Protein AF-A0AAD2CMW5-F1 (afdb_monomer)

Structure (mmCIF, N/CA/C/O backbone):
data_AF-A0AAD2CMW5-F1
#
_entry.id   AF-A0AAD2CMW5-F1
#
loop_
_atom_site.group_PDB
_atom_site.id
_atom_site.type_symbol
_atom_site.label_atom_id
_atom_site.label_alt_id
_atom_site.label_comp_id
_atom_site.label_asym_id
_atom_site.label_entity_id
_atom_site.label_seq_id
_atom_site.pdbx_PDB_ins_code
_atom_site.Cartn_x
_atom_site.Cartn_y
_atom_site.Cartn_z
_atom_site.occupancy
_atom_site.B_iso_or_equiv
_atom_site.auth_seq_id
_atom_site.auth_comp_id
_atom_site.auth_asym_id
_atom_site.auth_atom_id
_atom_site.pdbx_PDB_model_num
ATOM 1 N N . MET A 1 1 ? -35.784 7.310 42.440 1.00 61.88 1 MET A N 1
ATOM 2 C CA . MET A 1 1 ? -35.217 8.209 41.398 1.00 61.88 1 MET A CA 1
ATOM 3 C C . MET A 1 1 ? -33.685 8.283 41.403 1.00 61.88 1 MET A C 1
ATOM 5 O O . MET A 1 1 ? -33.111 8.320 40.322 1.00 61.88 1 MET A O 1
ATOM 9 N N . ALA A 1 2 ? -33.004 8.278 42.559 1.00 70.38 2 ALA A N 1
ATOM 10 C CA . ALA A 1 2 ? -31.536 8.383 42.630 1.00 70.38 2 ALA A CA 1
ATOM 11 C C . ALA A 1 2 ? -30.775 7.199 41.990 1.00 70.38 2 ALA A C 1
ATOM 13 O O . ALA A 1 2 ? -29.859 7.418 41.204 1.00 70.38 2 ALA A O 1
ATOM 14 N N . GLN A 1 3 ? -31.205 5.953 42.227 1.00 72.88 3 GLN A N 1
ATOM 15 C CA . GLN A 1 3 ? -30.583 4.756 41.630 1.00 72.88 3 GLN A CA 1
ATOM 16 C C . GLN A 1 3 ? -30.602 4.751 40.094 1.00 72.88 3 GLN A C 1
ATOM 18 O O . GLN A 1 3 ? -29.603 4.399 39.473 1.00 72.88 3 GLN A O 1
ATOM 23 N N . ASN A 1 4 ? -31.694 5.204 39.469 1.00 80.62 4 ASN A N 1
ATOM 24 C CA . ASN A 1 4 ? -31.782 5.283 38.006 1.00 80.62 4 ASN A CA 1
ATOM 25 C C . ASN A 1 4 ? -30.811 6.318 37.421 1.00 80.62 4 ASN A C 1
ATOM 27 O O . ASN A 1 4 ? -30.259 6.084 36.349 1.00 80.62 4 ASN A O 1
ATOM 31 N N . LYS A 1 5 ? -30.552 7.425 38.134 1.00 80.69 5 LYS A N 1
ATOM 32 C CA . LYS A 1 5 ? -29.546 8.418 37.724 1.00 80.69 5 LYS A CA 1
ATOM 33 C C . LYS A 1 5 ? -28.127 7.848 37.800 1.00 80.69 5 LYS A C 1
ATOM 35 O O . LYS A 1 5 ? -27.366 8.029 36.858 1.00 80.69 5 LYS A O 1
ATOM 40 N N . ILE A 1 6 ? -27.813 7.107 38.865 1.00 84.75 6 ILE A N 1
ATOM 41 C CA . ILE A 1 6 ? -26.504 6.455 39.061 1.00 84.75 6 ILE A CA 1
ATOM 42 C C . ILE A 1 6 ? -26.255 5.376 37.992 1.00 84.75 6 ILE A C 1
ATOM 44 O O . ILE A 1 6 ? -25.175 5.290 37.412 1.00 84.75 6 ILE A O 1
ATOM 48 N N . LEU A 1 7 ? -27.267 4.560 37.681 1.00 87.00 7 LEU A N 1
ATOM 49 C CA . LEU A 1 7 ? -27.180 3.555 36.616 1.00 87.00 7 LEU A CA 1
ATOM 50 C C . LEU A 1 7 ? -27.005 4.187 35.231 1.00 87.00 7 LEU A C 1
ATOM 52 O O . LEU A 1 7 ? -26.280 3.649 34.394 1.00 87.00 7 LEU A O 1
ATOM 56 N N . TYR A 1 8 ? -27.674 5.312 34.979 1.00 86.94 8 TYR A N 1
ATOM 57 C CA . TYR A 1 8 ? -27.555 6.042 33.723 1.00 86.94 8 TYR A CA 1
ATOM 58 C C . TYR A 1 8 ? -26.165 6.672 33.556 1.00 86.94 8 TYR A C 1
ATOM 60 O O . TYR A 1 8 ? -25.548 6.485 32.507 1.00 86.94 8 TYR A O 1
ATOM 68 N N . SER A 1 9 ? -25.626 7.326 34.592 1.00 86.75 9 SER A N 1
ATOM 69 C CA . SER A 1 9 ? -24.275 7.902 34.547 1.00 86.75 9 SER A CA 1
ATOM 70 C C . SER A 1 9 ? -23.204 6.829 34.339 1.00 86.75 9 SER A C 1
ATOM 72 O O . SER A 1 9 ? -22.388 6.951 33.433 1.00 86.75 9 SER A O 1
ATOM 74 N N . ALA A 1 10 ? -23.281 5.702 35.053 1.00 89.50 10 ALA A N 1
ATOM 75 C CA . ALA A 1 10 ? -22.336 4.597 34.874 1.00 89.50 10 ALA A CA 1
ATOM 76 C C . ALA A 1 10 ? -22.374 3.986 33.456 1.00 89.50 10 ALA A C 1
ATOM 78 O O . ALA A 1 10 ? -21.354 3.530 32.932 1.00 89.50 10 ALA A O 1
ATOM 79 N N . LYS A 1 11 ? -23.551 3.957 32.811 1.00 89.81 11 LYS A N 1
ATOM 80 C CA . LYS A 1 11 ? -23.683 3.531 31.407 1.00 89.81 11 LYS A CA 1
ATOM 81 C C . LYS A 1 11 ? -23.057 4.541 30.446 1.00 89.81 11 LYS A C 1
ATOM 83 O O . LYS A 1 11 ? -22.403 4.115 29.494 1.00 89.81 11 LYS A O 1
ATOM 88 N N . LEU A 1 12 ? -23.231 5.840 30.696 1.00 91.75 12 LEU A N 1
ATOM 89 C CA . LEU A 1 12 ? -22.584 6.896 29.916 1.00 91.75 12 LEU A CA 1
ATOM 90 C C . LEU A 1 12 ? -21.060 6.804 30.018 1.00 91.75 12 LEU A C 1
ATOM 92 O O . LEU A 1 12 ? -20.394 6.791 28.985 1.00 91.75 12 LEU A O 1
ATOM 96 N N . ASP A 1 13 ? -20.521 6.624 31.223 1.00 91.25 13 ASP A N 1
ATOM 97 C CA . ASP A 1 13 ? -19.078 6.495 31.449 1.00 91.25 13 ASP A CA 1
ATOM 98 C C . ASP A 1 13 ? -18.493 5.296 30.698 1.00 91.25 13 ASP A C 1
ATOM 100 O O . ASP A 1 13 ? -17.507 5.423 29.967 1.00 91.25 13 ASP A O 1
ATOM 104 N N . LYS A 1 14 ? -19.154 4.133 30.777 1.00 92.94 14 LYS A N 1
ATOM 105 C CA . LYS A 1 14 ? -18.763 2.949 29.996 1.00 92.94 14 LYS A CA 1
ATOM 106 C C . LYS A 1 14 ? -18.821 3.199 28.490 1.00 92.94 14 LYS A C 1
ATOM 108 O O . LYS A 1 14 ? -17.975 2.692 27.755 1.00 92.94 14 LYS A O 1
ATOM 113 N N . ASN A 1 15 ? -19.809 3.948 28.006 1.00 92.25 15 ASN A N 1
ATOM 114 C CA . ASN A 1 15 ? -19.927 4.253 26.583 1.00 92.25 15 ASN A CA 1
ATOM 115 C C . ASN A 1 15 ? -18.835 5.223 26.103 1.00 92.25 15 ASN A C 1
ATOM 117 O O . ASN A 1 15 ? -18.277 5.039 25.018 1.00 92.25 15 ASN A O 1
ATOM 121 N N . MET A 1 16 ? -18.476 6.208 26.930 1.00 92.12 16 MET A N 1
ATOM 122 C CA . MET A 1 16 ? -17.347 7.104 26.669 1.00 92.12 16 MET A CA 1
ATOM 123 C C . MET A 1 16 ? -16.032 6.322 26.605 1.00 92.12 16 MET A C 1
ATOM 125 O O . MET A 1 16 ? -15.275 6.475 25.647 1.00 92.12 16 MET A O 1
ATOM 129 N N . GLN A 1 17 ? -15.802 5.408 27.553 1.00 93.88 17 GLN A N 1
ATOM 130 C CA . GLN A 1 17 ? -14.629 4.528 27.542 1.00 93.88 17 GLN A CA 1
ATOM 131 C C . GLN A 1 17 ? -14.578 3.649 26.287 1.00 93.88 17 GLN A C 1
ATOM 133 O O . GLN A 1 17 ? -13.545 3.572 25.627 1.00 93.88 17 GLN A O 1
ATOM 138 N N . ARG A 1 18 ? -15.697 3.025 25.902 1.00 91.88 18 ARG A N 1
ATOM 139 C CA . ARG A 1 18 ? -15.780 2.217 24.673 1.00 91.88 18 ARG A CA 1
ATOM 140 C C . ARG A 1 18 ? -15.474 3.032 23.422 1.00 91.88 18 ARG A C 1
ATOM 142 O O . ARG A 1 18 ? -14.743 2.554 22.560 1.00 91.88 18 ARG A O 1
ATOM 149 N N . SER A 1 19 ? -15.988 4.256 23.343 1.00 92.44 19 SER A N 1
ATOM 150 C CA . SER A 1 19 ? -15.710 5.169 22.230 1.00 92.44 19 SER A CA 1
ATOM 151 C C . SER A 1 19 ? -14.225 5.534 22.155 1.00 92.44 19 SER A C 1
ATOM 153 O O . SER A 1 19 ? -13.638 5.522 21.071 1.00 92.44 19 SER A O 1
ATOM 155 N N . ALA A 1 20 ? -13.591 5.785 23.303 1.00 91.69 20 ALA A N 1
ATOM 156 C CA . ALA A 1 20 ? -12.157 6.048 23.375 1.00 91.69 20 ALA A CA 1
ATOM 157 C C . ALA A 1 20 ? -11.331 4.827 22.935 1.00 91.69 20 ALA A C 1
ATOM 159 O O . ALA A 1 20 ? -10.466 4.952 22.066 1.00 91.69 20 ALA A O 1
ATOM 160 N N . TYR A 1 21 ? -11.643 3.633 23.454 1.00 94.00 21 TYR A N 1
ATOM 161 C CA . TYR A 1 21 ? -10.976 2.393 23.048 1.00 94.00 21 TYR A CA 1
ATOM 162 C C . TYR A 1 21 ? -11.154 2.097 21.565 1.00 94.00 21 TYR A C 1
ATOM 164 O O . TYR A 1 21 ? -10.204 1.684 20.907 1.00 94.00 21 TYR A O 1
ATOM 172 N N . PHE A 1 22 ? -12.343 2.340 21.015 1.00 90.38 22 PHE A N 1
ATOM 173 C CA . PHE A 1 22 ? -12.597 2.150 19.594 1.00 90.38 22 PHE A CA 1
ATOM 174 C C . PHE A 1 22 ? -11.679 3.024 18.732 1.00 90.38 22 PHE A C 1
ATOM 176 O O . PHE A 1 22 ? -11.081 2.520 17.781 1.00 90.38 22 PHE A O 1
ATOM 183 N N . LYS A 1 23 ? -11.501 4.303 19.091 1.00 89.19 23 LYS A N 1
ATOM 184 C CA . LYS A 1 23 ? -10.609 5.219 18.366 1.00 89.19 23 LYS A CA 1
ATOM 185 C C . LYS A 1 23 ? -9.156 4.734 18.386 1.00 89.19 23 LYS A C 1
ATOM 187 O O . LYS A 1 23 ? -8.520 4.681 17.335 1.00 89.19 23 LYS A O 1
ATOM 192 N N . THR A 1 24 ? -8.657 4.327 19.552 1.00 91.69 24 THR A N 1
ATOM 193 C CA . THR A 1 24 ? -7.297 3.784 19.692 1.00 91.69 24 THR A CA 1
ATOM 194 C C . THR A 1 24 ? -7.130 2.492 18.898 1.00 91.69 24 THR A C 1
ATOM 196 O O . THR A 1 24 ? -6.214 2.379 18.086 1.00 91.69 24 THR A O 1
ATOM 199 N N . ASN A 1 25 ? -8.058 1.547 19.056 1.00 92.31 25 ASN A N 1
ATOM 200 C CA . ASN A 1 25 ? -8.007 0.255 18.379 1.00 92.31 25 ASN A CA 1
ATOM 201 C C . ASN A 1 25 ? -8.049 0.409 16.859 1.00 92.31 25 ASN A C 1
ATOM 203 O O . ASN A 1 25 ? -7.316 -0.285 16.160 1.00 92.31 25 ASN A O 1
ATOM 207 N N . LYS A 1 26 ? -8.856 1.339 16.334 1.00 91.69 26 LYS A N 1
ATOM 208 C CA . LYS A 1 26 ? -8.921 1.624 14.896 1.00 91.69 26 LYS A CA 1
ATOM 209 C C . LYS A 1 26 ? -7.543 2.002 14.343 1.00 91.69 26 LYS A C 1
ATOM 211 O O . LYS A 1 26 ? -7.114 1.437 13.337 1.00 91.69 26 LYS A O 1
ATOM 216 N N . GLN A 1 27 ? -6.825 2.886 15.036 1.00 89.81 27 GLN A N 1
ATOM 217 C CA . GLN A 1 27 ? -5.474 3.288 14.647 1.00 89.81 27 GLN A CA 1
ATOM 218 C C . GLN A 1 27 ? -4.476 2.130 14.771 1.00 89.81 27 GLN A C 1
ATOM 220 O O . GLN A 1 27 ? -3.694 1.891 13.852 1.00 89.81 27 GLN A O 1
ATOM 225 N N . THR A 1 28 ? -4.521 1.371 15.868 1.00 93.62 28 THR A N 1
ATOM 226 C CA . THR A 1 28 ? -3.650 0.204 16.073 1.00 93.62 28 THR A CA 1
ATOM 227 C C . THR A 1 28 ? -3.838 -0.842 14.974 1.00 93.62 28 THR A C 1
ATOM 229 O O . THR A 1 28 ? -2.860 -1.356 14.433 1.00 93.62 28 THR A O 1
ATOM 232 N N . VAL A 1 29 ? -5.085 -1.136 14.597 1.00 93.94 29 VAL A N 1
ATOM 233 C CA . VAL A 1 29 ? -5.396 -2.087 13.523 1.00 93.94 29 VAL A CA 1
ATOM 234 C C . VAL A 1 29 ? -4.881 -1.574 12.180 1.00 93.94 29 VAL A C 1
ATOM 236 O O . VAL A 1 29 ? -4.244 -2.342 11.462 1.00 93.94 29 VAL A O 1
ATOM 239 N N . LYS A 1 30 ? -5.073 -0.286 11.858 1.00 91.81 30 LYS A N 1
ATOM 240 C CA . LYS A 1 30 ? -4.503 0.324 10.645 1.00 91.81 30 LYS A CA 1
ATOM 241 C C . LYS A 1 30 ? -2.986 0.130 10.585 1.00 91.81 30 LYS A C 1
ATOM 243 O O . LYS A 1 30 ? -2.476 -0.351 9.576 1.00 91.81 30 LYS A O 1
ATOM 248 N N . SER A 1 31 ? -2.275 0.453 11.664 1.00 92.06 31 SER A N 1
ATOM 249 C CA . SER A 1 31 ? -0.819 0.279 11.735 1.00 92.06 31 SER A CA 1
ATOM 250 C C . SER A 1 31 ? -0.407 -1.181 11.544 1.00 92.06 31 SER A C 1
ATOM 252 O O . SER A 1 31 ? 0.500 -1.464 10.766 1.00 92.06 31 SER A O 1
ATOM 254 N N . ASN A 1 32 ? -1.107 -2.122 12.184 1.00 94.56 32 ASN A N 1
ATOM 255 C CA . ASN A 1 32 ? -0.845 -3.552 12.015 1.00 94.56 32 ASN A CA 1
ATOM 256 C C . ASN A 1 32 ? -1.052 -4.018 10.569 1.00 94.56 32 ASN A C 1
ATOM 258 O O . ASN A 1 32 ? -0.275 -4.839 10.084 1.00 94.56 32 ASN A O 1
ATOM 262 N N . ILE A 1 33 ? -2.067 -3.492 9.877 1.00 93.56 33 ILE A N 1
ATOM 263 C CA . ILE A 1 33 ? -2.311 -3.811 8.468 1.00 93.56 33 ILE A CA 1
ATOM 264 C C . ILE A 1 33 ? -1.147 -3.329 7.600 1.00 93.56 33 ILE A C 1
ATOM 266 O O . ILE A 1 33 ? -0.602 -4.113 6.825 1.00 93.56 33 ILE A O 1
ATOM 270 N N . MET A 1 34 ? -0.740 -2.068 7.773 1.00 92.06 34 MET A N 1
ATOM 271 C CA . MET A 1 34 ? 0.371 -1.472 7.024 1.00 92.06 34 MET A CA 1
ATOM 272 C C . MET A 1 34 ? 1.697 -2.203 7.266 1.00 92.06 34 MET A C 1
ATOM 274 O O . MET A 1 34 ? 2.502 -2.325 6.355 1.00 92.06 34 MET A O 1
ATOM 278 N N . LEU A 1 35 ? 1.933 -2.712 8.477 1.00 91.12 35 LEU A N 1
ATOM 279 C CA . LEU A 1 35 ? 3.170 -3.430 8.793 1.00 91.12 35 LEU A CA 1
ATOM 280 C C . LEU A 1 35 ? 3.197 -4.861 8.248 1.00 91.12 35 LEU A C 1
ATOM 282 O O . LEU A 1 35 ? 4.259 -5.339 7.862 1.00 91.12 35 LEU A O 1
ATOM 286 N N . LYS A 1 36 ? 2.059 -5.568 8.265 1.00 90.00 36 LYS A N 1
ATOM 287 C CA . LYS A 1 36 ? 2.022 -7.013 7.979 1.00 90.00 36 LYS A CA 1
ATOM 288 C C . LYS A 1 36 ? 1.640 -7.368 6.547 1.00 90.00 36 LYS A C 1
ATOM 290 O O . LYS A 1 36 ? 2.076 -8.406 6.065 1.00 90.00 36 LYS A O 1
ATOM 295 N N . PHE A 1 37 ? 0.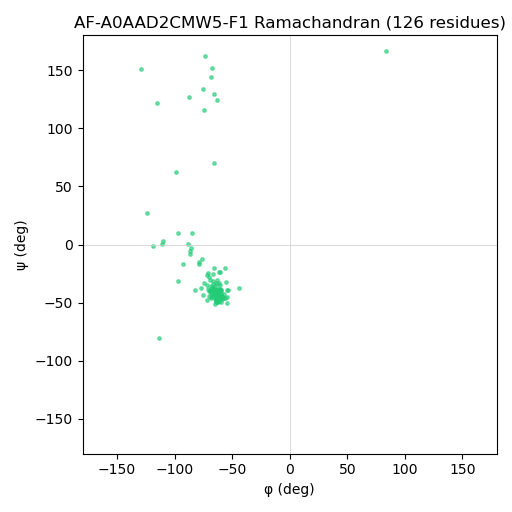812 -6.557 5.891 1.00 84.81 37 PHE A N 1
ATOM 296 C CA . PHE A 1 37 ? 0.198 -6.918 4.605 1.00 84.81 37 PHE A CA 1
ATOM 297 C C . PHE A 1 37 ? 0.573 -5.983 3.454 1.00 84.81 37 PHE A C 1
ATOM 299 O O . PHE A 1 37 ? 0.125 -6.191 2.330 1.00 84.81 37 PHE A O 1
ATOM 306 N N . VAL A 1 38 ? 1.370 -4.946 3.712 1.00 87.44 38 VAL A N 1
ATOM 307 C CA . VAL A 1 38 ? 1.738 -3.941 2.712 1.00 87.44 38 VAL A CA 1
ATOM 308 C C . VAL A 1 38 ? 3.240 -4.020 2.460 1.00 87.44 38 VAL A C 1
ATOM 310 O O . VAL A 1 38 ? 4.049 -3.867 3.371 1.00 87.44 38 VAL A O 1
ATOM 313 N N . THR A 1 39 ? 3.628 -4.265 1.209 1.00 85.94 39 THR A N 1
ATOM 314 C CA . THR A 1 39 ? 5.035 -4.198 0.791 1.00 85.94 39 THR A CA 1
ATOM 315 C C . THR A 1 39 ? 5.501 -2.743 0.700 1.00 85.94 39 THR A C 1
ATOM 317 O O . THR A 1 39 ? 4.687 -1.831 0.557 1.00 85.94 39 THR A O 1
ATOM 320 N N . LYS A 1 40 ? 6.818 -2.494 0.698 1.00 81.81 40 LYS A N 1
ATOM 321 C CA . LYS A 1 40 ? 7.361 -1.127 0.546 1.00 81.81 40 LYS A CA 1
ATOM 322 C C . LYS A 1 40 ? 6.836 -0.414 -0.710 1.00 81.81 40 LYS A C 1
ATOM 324 O O . LYS A 1 40 ? 6.515 0.767 -0.655 1.00 81.81 40 LYS A O 1
ATOM 329 N N . ALA A 1 41 ? 6.703 -1.135 -1.825 1.00 77.44 41 ALA A N 1
ATOM 330 C CA . ALA A 1 41 ? 6.168 -0.582 -3.069 1.00 77.44 41 ALA A CA 1
ATOM 331 C C . ALA A 1 41 ? 4.679 -0.210 -2.954 1.00 77.44 41 ALA A C 1
ATOM 333 O O . ALA A 1 41 ? 4.260 0.840 -3.444 1.00 77.44 41 ALA A O 1
ATOM 334 N N . MET A 1 42 ? 3.876 -1.041 -2.280 1.00 82.75 42 MET A N 1
ATOM 335 C CA . MET A 1 42 ? 2.471 -0.732 -2.007 1.00 82.75 42 MET A CA 1
ATOM 336 C C . MET A 1 42 ? 2.320 0.447 -1.043 1.00 82.75 42 MET A C 1
ATOM 338 O O . MET A 1 42 ? 1.425 1.259 -1.242 1.00 82.75 42 MET A O 1
ATOM 342 N N . ASP A 1 43 ? 3.193 0.573 -0.039 1.00 86.31 43 ASP A N 1
ATOM 343 C CA . ASP A 1 43 ? 3.174 1.690 0.913 1.00 86.31 43 ASP A CA 1
ATOM 344 C C . ASP A 1 43 ? 3.403 3.033 0.205 1.00 86.31 43 ASP A C 1
ATOM 346 O O . ASP A 1 43 ? 2.635 3.972 0.408 1.00 86.31 43 ASP A O 1
ATOM 350 N N . ILE A 1 44 ? 4.387 3.102 -0.700 1.00 80.38 44 ILE A N 1
ATOM 351 C CA . ILE A 1 44 ? 4.647 4.300 -1.516 1.00 80.38 44 ILE A CA 1
ATOM 352 C C . ILE A 1 44 ? 3.416 4.662 -2.357 1.00 80.38 44 ILE A C 1
ATOM 354 O O . ILE A 1 44 ? 2.994 5.819 -2.359 1.00 80.38 44 ILE A O 1
ATOM 358 N N . LYS A 1 45 ? 2.802 3.678 -3.031 1.00 80.81 45 LYS A N 1
ATOM 359 C CA . LYS A 1 45 ? 1.593 3.900 -3.841 1.00 80.81 45 LYS A CA 1
ATOM 360 C C . LYS A 1 45 ? 0.420 4.382 -2.988 1.00 80.81 45 LYS A C 1
ATOM 362 O O . LYS A 1 45 ? -0.185 5.391 -3.326 1.00 80.81 45 LYS A O 1
ATOM 367 N N . LEU A 1 46 ? 0.136 3.700 -1.877 1.00 86.19 46 LEU A N 1
ATOM 368 C CA . LEU A 1 46 ? -0.953 4.037 -0.956 1.00 86.19 46 LEU A CA 1
ATOM 369 C C . LEU A 1 46 ? -0.799 5.447 -0.387 1.00 86.19 46 LEU A C 1
ATOM 371 O O . LEU A 1 46 ? -1.766 6.198 -0.373 1.00 86.19 46 LEU A O 1
ATOM 375 N N . ARG A 1 47 ? 0.405 5.831 0.055 1.00 85.81 47 ARG A N 1
ATOM 376 C CA . ARG A 1 47 ? 0.669 7.171 0.606 1.00 85.81 47 ARG A CA 1
ATOM 377 C C . ARG A 1 47 ? 0.551 8.287 -0.427 1.00 85.81 47 ARG A C 1
ATOM 379 O O . ARG A 1 47 ? 0.293 9.422 -0.041 1.00 85.81 47 ARG A O 1
ATOM 386 N N . GLY A 1 48 ? 0.749 7.973 -1.707 1.00 79.25 48 GLY A N 1
ATOM 387 C CA . GLY A 1 48 ? 0.554 8.907 -2.813 1.00 79.25 48 GLY A CA 1
ATOM 388 C C . GLY A 1 48 ? -0.915 9.141 -3.179 1.00 79.25 48 GLY A C 1
ATOM 389 O O . GLY A 1 48 ? -1.208 10.074 -3.924 1.00 79.25 48 GLY A O 1
ATOM 390 N N . GLU A 1 49 ? -1.850 8.328 -2.677 1.00 82.25 49 GLU A N 1
ATOM 391 C CA . GLU A 1 49 ? -3.274 8.505 -2.957 1.00 82.25 49 GLU A CA 1
ATOM 392 C C . GLU A 1 49 ? -3.853 9.685 -2.161 1.00 82.25 49 GLU A C 1
ATOM 394 O O . GLU A 1 49 ? -3.661 9.806 -0.949 1.00 82.25 49 GLU A O 1
ATOM 399 N N . ALA A 1 50 ? -4.635 10.536 -2.831 1.00 83.38 50 ALA A N 1
ATOM 400 C CA . ALA A 1 50 ? -5.250 11.713 -2.212 1.00 83.38 50 ALA A CA 1
ATOM 401 C C . ALA A 1 50 ? -6.195 11.367 -1.042 1.00 83.38 50 ALA A C 1
ATOM 403 O O . ALA A 1 50 ? -6.424 12.194 -0.161 1.00 83.38 50 ALA A O 1
ATOM 404 N N . ASP A 1 51 ? -6.742 10.147 -1.007 1.00 87.88 51 ASP A N 1
ATOM 405 C CA . ASP A 1 51 ? -7.662 9.676 0.028 1.00 87.88 51 ASP A CA 1
ATOM 406 C C . ASP A 1 51 ? -6.989 8.861 1.150 1.00 87.88 51 ASP A C 1
ATOM 408 O O . ASP A 1 51 ? -7.678 8.301 2.012 1.00 87.88 51 ASP A O 1
ATOM 412 N N . PHE A 1 52 ? -5.651 8.824 1.196 1.00 86.19 52 PHE A N 1
ATOM 413 C CA . PHE A 1 52 ? -4.893 8.040 2.177 1.00 86.19 52 PHE A CA 1
ATOM 414 C C . PHE A 1 52 ? -5.123 8.464 3.634 1.00 86.19 52 PHE A C 1
ATOM 416 O O . PHE A 1 52 ? -5.252 7.632 4.542 1.00 86.19 52 PHE A O 1
ATOM 423 N N . THR A 1 53 ? -5.178 9.772 3.874 1.00 85.38 53 THR A N 1
ATOM 424 C CA . THR A 1 53 ? -5.364 10.355 5.211 1.00 85.38 53 THR A CA 1
ATOM 425 C C . THR A 1 53 ? -6.830 10.497 5.605 1.00 85.38 53 THR A C 1
ATOM 427 O O . THR A 1 53 ? -7.111 10.791 6.761 1.00 85.38 53 THR A O 1
ATOM 430 N N . THR A 1 54 ? -7.763 10.259 4.679 1.00 88.88 54 THR A N 1
ATOM 431 C CA . THR A 1 54 ? -9.204 10.420 4.900 1.00 88.88 54 THR A CA 1
ATOM 432 C C . THR A 1 54 ? -9.909 9.066 4.843 1.00 88.88 54 THR A C 1
ATOM 434 O O . THR A 1 54 ? -10.159 8.424 5.862 1.00 88.88 54 THR A O 1
ATOM 437 N N . THR A 1 55 ? -10.189 8.568 3.643 1.00 85.25 55 THR A N 1
ATOM 438 C CA . THR A 1 55 ? -10.947 7.335 3.418 1.00 85.25 55 THR A CA 1
ATOM 439 C C . THR A 1 55 ? -10.182 6.099 3.889 1.00 85.25 55 THR A C 1
ATOM 441 O O . THR A 1 55 ? -10.789 5.192 4.460 1.00 85.25 55 THR A O 1
ATOM 444 N N . LEU A 1 56 ? -8.858 6.066 3.709 1.00 85.44 56 LEU A N 1
ATOM 445 C CA . LEU A 1 56 ? -8.010 4.941 4.127 1.00 85.44 56 LEU A CA 1
ATOM 446 C C . LEU A 1 56 ? -7.570 5.018 5.600 1.00 85.44 56 LEU A C 1
ATOM 448 O O . LEU A 1 56 ? -6.721 4.249 6.054 1.00 85.44 56 LEU A O 1
ATOM 452 N N . GLU A 1 57 ? -8.141 5.931 6.388 1.00 87.75 57 GLU A N 1
ATOM 453 C CA . GLU A 1 57 ? -8.096 5.841 7.851 1.00 87.75 57 GLU A CA 1
ATOM 454 C C . GLU A 1 57 ? -8.959 4.683 8.373 1.00 87.75 57 GLU A C 1
ATOM 456 O O . GLU A 1 57 ? -8.670 4.115 9.423 1.00 87.75 57 GLU A O 1
ATOM 461 N N . ASP A 1 58 ? -10.008 4.306 7.640 1.00 89.25 58 ASP A N 1
ATOM 462 C CA . ASP A 1 58 ? -10.820 3.135 7.952 1.00 89.25 58 ASP A CA 1
ATOM 463 C C . ASP A 1 58 ? -10.069 1.837 7.587 1.00 89.25 58 ASP A C 1
ATOM 465 O O . ASP A 1 58 ? -9.835 1.582 6.399 1.00 89.25 58 ASP A O 1
ATOM 469 N N . PRO A 1 59 ? -9.731 0.983 8.575 1.00 90.88 59 PRO A N 1
ATOM 470 C CA . PRO A 1 59 ? -9.020 -0.269 8.337 1.00 90.88 59 PRO A CA 1
ATOM 471 C C . PRO A 1 59 ? -9.712 -1.197 7.333 1.00 90.88 59 PRO A C 1
ATOM 473 O O . PRO A 1 59 ? -9.039 -1.896 6.579 1.00 90.88 59 PRO A O 1
ATOM 476 N N . ILE A 1 60 ? -11.049 -1.191 7.276 1.00 91.38 60 ILE A N 1
ATOM 477 C CA . ILE A 1 60 ? -11.805 -2.042 6.348 1.00 91.38 60 ILE A CA 1
ATOM 478 C C . ILE A 1 60 ? -11.612 -1.553 4.911 1.00 91.38 60 ILE A C 1
ATOM 480 O O . ILE A 1 60 ? -11.384 -2.348 3.995 1.00 91.38 60 ILE A O 1
ATOM 484 N N . LYS A 1 61 ? -11.683 -0.235 4.697 1.00 91.19 61 LYS A N 1
ATOM 485 C CA . LYS A 1 61 ? -11.468 0.364 3.373 1.00 91.19 61 LYS A CA 1
ATOM 486 C C . LYS A 1 61 ? -10.024 0.198 2.917 1.00 91.19 61 LYS A C 1
ATOM 488 O O . LYS A 1 61 ? -9.796 -0.072 1.737 1.00 91.19 61 LYS A O 1
ATOM 493 N N . LEU A 1 62 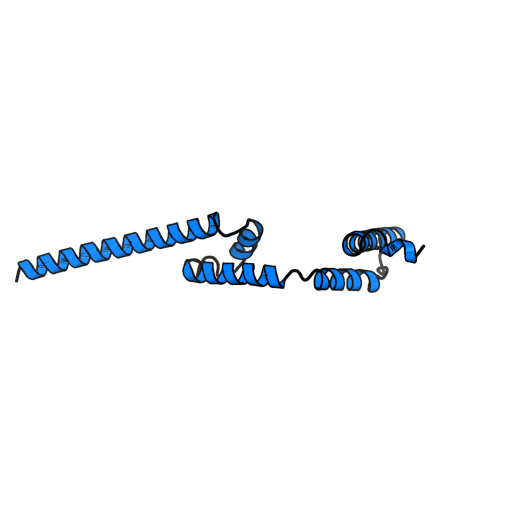? -9.076 0.295 3.849 1.00 92.00 62 LEU A N 1
ATOM 494 C CA . LEU A 1 62 ? -7.670 0.003 3.601 1.00 92.00 62 LEU A CA 1
ATOM 495 C C . LEU A 1 62 ? -7.473 -1.448 3.141 1.00 92.00 62 LEU A C 1
ATOM 497 O O . LEU A 1 62 ? -6.870 -1.664 2.095 1.00 92.00 62 LEU A O 1
ATOM 501 N N . LEU A 1 63 ? -8.048 -2.434 3.837 1.00 91.56 63 LEU A N 1
ATOM 502 C CA . LEU A 1 63 ? -7.963 -3.843 3.427 1.00 91.56 63 LEU A CA 1
ATOM 503 C C . LEU A 1 63 ? -8.551 -4.085 2.034 1.00 91.56 63 LEU A C 1
ATOM 505 O O . LEU A 1 63 ? -7.902 -4.725 1.216 1.00 91.56 63 LEU A O 1
ATOM 509 N N . LYS A 1 64 ? -9.715 -3.508 1.714 1.00 88.94 64 LYS A N 1
ATOM 510 C CA . LYS A 1 64 ? -10.301 -3.595 0.359 1.00 88.94 64 LYS A CA 1
ATOM 511 C C . LYS A 1 64 ? -9.427 -2.936 -0.715 1.00 88.94 64 LYS A C 1
ATOM 513 O O . LYS A 1 64 ? -9.469 -3.315 -1.885 1.00 88.94 64 LYS A O 1
ATOM 518 N N . ARG A 1 65 ? -8.660 -1.898 -0.363 1.00 87.69 65 ARG A N 1
ATOM 519 C CA . ARG A 1 65 ? -7.699 -1.263 -1.280 1.00 87.69 65 ARG A CA 1
ATOM 520 C C . ARG A 1 65 ? -6.495 -2.169 -1.509 1.00 87.69 65 ARG A C 1
ATOM 522 O O . ARG A 1 65 ? -6.137 -2.397 -2.658 1.00 87.69 65 ARG A O 1
ATOM 529 N N . ILE A 1 66 ? -5.926 -2.710 -0.437 1.00 87.94 66 ILE A N 1
ATOM 530 C CA . ILE A 1 66 ? -4.803 -3.652 -0.493 1.00 87.94 66 ILE A CA 1
ATOM 531 C C . ILE A 1 66 ? -5.206 -4.904 -1.276 1.00 87.94 66 ILE A C 1
ATOM 533 O O . ILE A 1 66 ? -4.480 -5.312 -2.172 1.00 87.94 66 ILE A O 1
ATOM 537 N N . GLU A 1 67 ? -6.395 -5.454 -1.033 1.00 85.69 67 GLU A N 1
ATOM 538 C CA . GLU A 1 67 ? -6.959 -6.564 -1.805 1.00 85.69 67 GLU A CA 1
ATOM 539 C C . GLU A 1 67 ? -7.007 -6.244 -3.303 1.00 85.69 67 GLU A C 1
ATOM 541 O O . GLU A 1 67 ? -6.580 -7.058 -4.114 1.00 85.69 67 GLU A O 1
ATOM 546 N N . ARG A 1 68 ? -7.461 -5.043 -3.688 1.00 81.38 68 ARG A N 1
ATOM 547 C CA . ARG A 1 68 ? -7.422 -4.611 -5.092 1.00 81.38 68 ARG A CA 1
ATOM 548 C C . ARG A 1 68 ? -6.004 -4.515 -5.629 1.00 81.38 68 ARG A C 1
ATOM 550 O O . ARG A 1 68 ? -5.806 -4.883 -6.775 1.00 81.38 68 ARG A O 1
ATOM 557 N N . PHE A 1 69 ? -5.035 -4.041 -4.850 1.00 74.94 69 PHE A N 1
ATOM 558 C CA . PHE A 1 69 ? -3.641 -4.024 -5.290 1.00 74.94 69 PHE A CA 1
ATOM 559 C C . PHE A 1 69 ? -3.063 -5.428 -5.454 1.00 74.94 69 PHE A C 1
ATOM 561 O O . PHE A 1 69 ? -2.363 -5.650 -6.429 1.00 74.94 69 PHE A O 1
ATOM 568 N N . MET A 1 70 ? -3.390 -6.364 -4.561 1.00 72.94 70 MET A N 1
ATOM 569 C CA . MET A 1 70 ? -2.938 -7.759 -4.634 1.00 72.94 70 MET A CA 1
ATOM 570 C C . MET A 1 70 ? -3.598 -8.528 -5.783 1.00 72.94 70 MET A C 1
ATOM 572 O O . MET A 1 70 ? -2.939 -9.294 -6.477 1.00 72.94 70 MET A O 1
ATOM 576 N N . LYS A 1 71 ? -4.893 -8.297 -6.022 1.00 69.44 71 LYS A N 1
ATOM 577 C CA . LYS A 1 71 ? -5.615 -8.871 -7.166 1.00 69.44 71 LYS A CA 1
ATOM 578 C C . LYS A 1 71 ? -5.131 -8.269 -8.478 1.00 69.44 71 LYS A C 1
ATOM 580 O O . LYS A 1 71 ? -4.808 -9.000 -9.399 1.00 69.44 71 LYS A O 1
ATOM 585 N N . LYS A 1 72 ? -4.968 -6.943 -8.524 1.00 56.59 72 LYS A N 1
ATOM 586 C CA . LYS A 1 72 ? -4.377 -6.276 -9.683 1.00 56.59 72 LYS A CA 1
ATOM 587 C C . LYS A 1 72 ? -2.935 -6.684 -9.914 1.00 56.59 72 LYS A C 1
ATOM 589 O O . LYS A 1 72 ? -2.567 -6.705 -11.061 1.00 56.59 72 LYS A O 1
ATOM 594 N N . SER A 1 73 ? -2.120 -6.983 -8.900 1.00 52.00 73 SER A N 1
ATOM 595 C CA . SER A 1 73 ? -0.751 -7.463 -9.135 1.00 52.00 73 SER A CA 1
ATOM 596 C C . SER A 1 73 ? -0.704 -8.892 -9.670 1.00 52.00 73 SER A C 1
ATOM 598 O O . SER A 1 73 ? 0.241 -9.212 -10.370 1.00 52.00 73 SER A O 1
ATOM 600 N N . ALA A 1 74 ? -1.711 -9.725 -9.382 1.00 48.28 74 ALA A N 1
ATOM 601 C CA . ALA A 1 74 ? -1.860 -11.027 -10.035 1.00 48.28 74 ALA A CA 1
ATOM 602 C C . ALA A 1 74 ? -2.363 -10.887 -11.487 1.00 48.28 74 ALA A C 1
ATOM 604 O O . ALA A 1 74 ? -1.926 -11.632 -12.350 1.00 48.28 74 ALA A O 1
ATOM 605 N N . ASP A 1 75 ? -3.204 -9.884 -11.770 1.00 42.31 75 ASP A N 1
ATOM 606 C CA . ASP A 1 75 ? -3.667 -9.548 -13.131 1.00 42.31 75 ASP A CA 1
ATOM 607 C C . ASP A 1 75 ? -2.737 -8.552 -13.877 1.00 42.31 75 ASP A C 1
ATOM 609 O O . ASP A 1 75 ? -3.034 -8.148 -1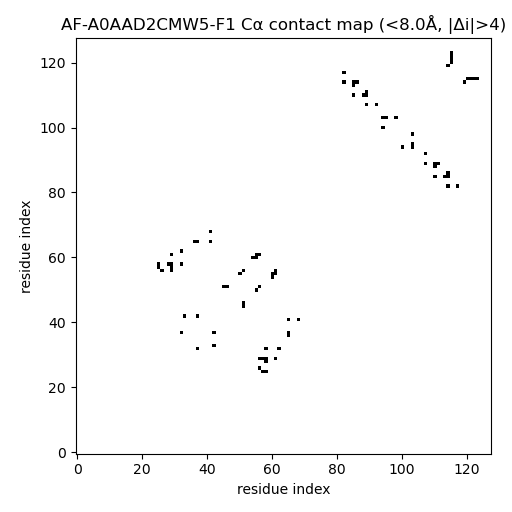5.001 1.00 42.31 75 ASP A O 1
ATOM 613 N N . ALA A 1 76 ? -1.638 -8.106 -13.253 1.00 44.44 76 ALA A N 1
ATOM 614 C CA . ALA A 1 76 ? -0.674 -7.125 -13.777 1.00 44.44 76 ALA A CA 1
ATOM 615 C C . ALA A 1 76 ? 0.767 -7.655 -13.794 1.00 44.44 76 ALA A C 1
ATOM 617 O O . ALA A 1 76 ? 1.709 -6.865 -13.805 1.00 44.44 76 ALA A O 1
ATOM 618 N N . GLU A 1 77 ? 0.940 -8.973 -13.902 1.00 45.56 77 GLU A N 1
ATOM 619 C CA . GLU A 1 77 ? 1.927 -9.510 -14.846 1.00 45.56 77 GLU A CA 1
ATOM 620 C C . GLU A 1 77 ? 1.442 -9.175 -16.265 1.00 45.56 77 GLU A C 1
ATOM 622 O O . GLU A 1 77 ? 0.966 -10.019 -17.017 1.00 45.56 77 GLU A O 1
ATOM 627 N N . TYR A 1 78 ? 1.492 -7.900 -16.640 1.00 50.28 78 TYR A N 1
ATOM 628 C CA . TYR A 1 78 ? 1.417 -7.527 -18.044 1.00 50.28 78 TYR A CA 1
ATOM 629 C C . TYR A 1 78 ? 2.843 -7.283 -18.523 1.00 50.28 78 TYR A C 1
ATOM 631 O O . TYR A 1 78 ? 3.169 -6.198 -19.000 1.00 50.28 78 TYR A O 1
ATOM 639 N N . ASP A 1 79 ? 3.661 -8.340 -18.471 1.00 58.38 79 ASP A N 1
ATOM 640 C CA . ASP A 1 79 ? 4.888 -8.445 -19.269 1.00 58.38 79 ASP A CA 1
ATOM 641 C C . ASP A 1 79 ? 4.607 -7.980 -20.702 1.00 58.38 79 ASP A C 1
ATOM 643 O O . ASP A 1 79 ? 5.394 -7.261 -21.299 1.00 58.38 79 ASP A O 1
ATOM 647 N N . PHE A 1 80 ? 3.414 -8.289 -21.225 1.00 60.88 80 PHE A N 1
ATOM 648 C CA . PHE A 1 80 ? 2.964 -7.851 -22.538 1.00 60.88 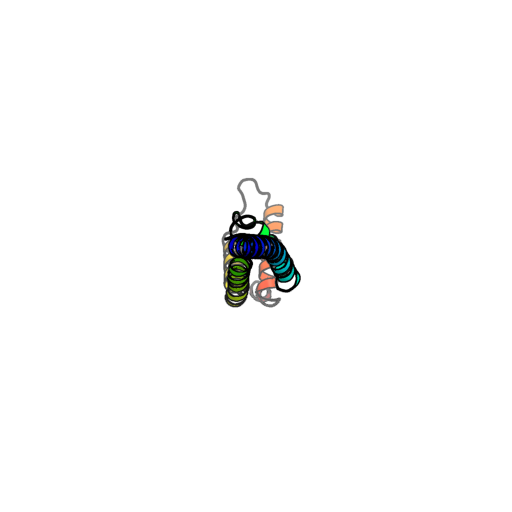80 PHE A CA 1
ATOM 649 C C . PHE A 1 80 ? 2.792 -6.327 -22.695 1.00 60.88 80 PHE A C 1
ATOM 651 O O . PHE A 1 80 ? 3.056 -5.830 -23.785 1.00 60.88 80 PHE A O 1
ATOM 658 N N . LEU A 1 81 ? 2.359 -5.565 -21.678 1.00 66.19 81 LEU A N 1
ATOM 659 C CA . LEU A 1 81 ? 2.242 -4.099 -21.814 1.00 66.19 81 LEU A CA 1
ATOM 660 C C . LEU A 1 81 ? 3.611 -3.430 -21.759 1.00 66.19 81 LEU A C 1
ATOM 662 O O . LEU A 1 81 ? 3.889 -2.580 -22.602 1.00 66.19 81 LEU A O 1
ATOM 666 N N . ASP A 1 82 ? 4.472 -3.845 -20.833 1.00 67.94 82 ASP A N 1
ATOM 667 C CA . ASP A 1 82 ? 5.844 -3.334 -20.751 1.00 67.94 82 ASP A CA 1
ATOM 668 C C . ASP A 1 82 ? 6.626 -3.684 -22.026 1.00 67.94 82 ASP A C 1
ATOM 670 O O . ASP A 1 82 ? 7.311 -2.842 -22.615 1.00 67.94 82 ASP A O 1
ATOM 674 N N . PHE A 1 83 ? 6.424 -4.897 -22.536 1.00 73.25 83 PHE A N 1
ATOM 675 C CA . PHE A 1 83 ? 6.920 -5.342 -23.829 1.00 73.25 83 PHE A CA 1
ATOM 676 C C . PHE A 1 83 ? 6.353 -4.517 -24.987 1.00 73.25 83 PHE A C 1
ATOM 678 O O . PHE A 1 83 ? 7.108 -4.048 -25.840 1.00 73.25 83 PHE A O 1
ATOM 685 N N . TRP A 1 84 ? 5.038 -4.301 -25.035 1.00 78.62 84 TRP A N 1
ATOM 686 C CA . TRP A 1 84 ? 4.391 -3.502 -26.074 1.00 78.62 84 TRP A CA 1
ATOM 687 C C . TRP A 1 84 ? 4.916 -2.064 -26.084 1.00 78.62 84 TRP A C 1
ATOM 689 O O . TRP A 1 84 ? 5.272 -1.548 -27.143 1.00 78.62 84 TRP A O 1
ATOM 699 N N . GLU A 1 85 ? 5.038 -1.428 -24.919 1.00 78.06 85 GLU A N 1
ATOM 700 C CA . GLU A 1 85 ? 5.585 -0.079 -24.787 1.00 78.06 85 GLU A CA 1
ATOM 701 C C . GLU A 1 85 ? 7.055 0.005 -25.205 1.00 78.06 85 GLU A C 1
ATOM 703 O O . GLU A 1 85 ? 7.448 0.957 -25.887 1.00 78.06 85 GLU A O 1
ATOM 708 N N . ALA A 1 86 ? 7.877 -0.972 -24.818 1.00 81.88 86 ALA A N 1
ATOM 709 C CA . ALA A 1 86 ? 9.284 -1.012 -25.200 1.00 81.88 86 ALA A CA 1
ATOM 710 C C . ALA A 1 86 ? 9.454 -1.193 -26.719 1.00 81.88 86 ALA A C 1
ATOM 712 O O . ALA A 1 86 ? 10.278 -0.508 -27.331 1.00 81.88 86 ALA A O 1
ATOM 713 N N . ASN A 1 87 ? 8.626 -2.039 -27.342 1.00 82.38 87 ASN A N 1
ATOM 714 C CA . ASN A 1 87 ? 8.593 -2.217 -28.795 1.00 82.38 87 ASN A CA 1
ATOM 715 C C . ASN A 1 87 ? 8.130 -0.935 -29.503 1.00 82.38 87 ASN A C 1
ATOM 717 O O . ASN A 1 87 ? 8.783 -0.479 -30.441 1.00 82.38 87 ASN A O 1
ATOM 721 N N . GLN A 1 88 ? 7.050 -0.304 -29.033 1.00 86.56 88 GLN A N 1
ATOM 722 C CA . GLN A 1 88 ? 6.558 0.966 -29.579 1.00 86.56 88 GLN A CA 1
ATOM 723 C C . GLN A 1 88 ? 7.638 2.052 -29.540 1.00 86.56 88 GLN A C 1
ATOM 725 O O . GLN A 1 88 ? 7.866 2.728 -30.542 1.00 86.56 88 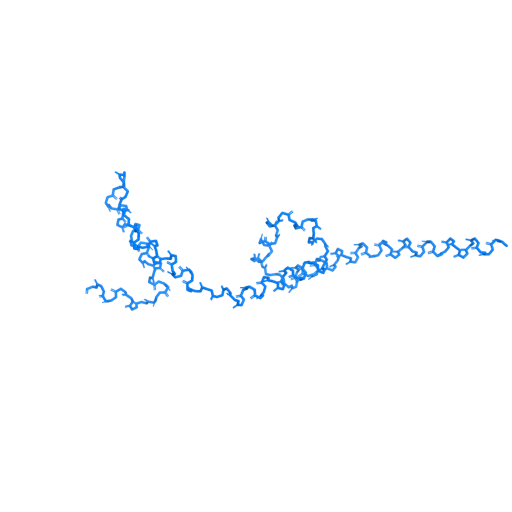GLN A O 1
ATOM 730 N N . LYS A 1 89 ? 8.351 2.190 -28.414 1.00 83.75 89 LYS A N 1
ATOM 731 C CA . LYS A 1 89 ? 9.448 3.158 -28.271 1.00 83.75 89 LYS A CA 1
ATOM 732 C C . LYS A 1 89 ? 10.574 2.884 -29.262 1.00 83.75 89 LYS A C 1
ATOM 734 O O . LYS A 1 89 ? 11.019 3.827 -29.906 1.00 83.75 89 LYS A O 1
ATOM 739 N N . PHE A 1 90 ? 10.993 1.628 -29.416 1.00 86.62 90 PHE A N 1
ATOM 740 C CA . PHE A 1 90 ? 12.063 1.241 -30.338 1.00 86.62 90 PHE A CA 1
ATOM 741 C C . PHE A 1 90 ? 11.693 1.488 -31.808 1.00 86.62 90 PHE A C 1
ATOM 743 O O . PHE A 1 90 ? 12.429 2.173 -32.514 1.00 86.62 90 PHE A O 1
ATOM 750 N N . PHE A 1 91 ? 10.529 1.014 -32.264 1.00 84.62 91 PHE A N 1
ATOM 751 C CA . PHE A 1 91 ? 10.104 1.177 -33.662 1.00 84.62 91 PHE A CA 1
ATOM 752 C C . PHE A 1 91 ? 9.734 2.620 -34.025 1.00 84.62 91 PHE A C 1
ATOM 754 O O . PHE A 1 91 ? 9.826 3.009 -35.189 1.00 84.62 91 PHE A O 1
ATOM 761 N N . ALA A 1 92 ? 9.340 3.436 -33.045 1.00 87.88 92 ALA A N 1
ATOM 762 C CA . ALA A 1 92 ? 9.059 4.852 -33.254 1.00 87.88 92 ALA A CA 1
ATOM 763 C C . ALA A 1 92 ? 10.307 5.749 -33.149 1.00 87.88 92 ALA A C 1
ATOM 765 O O . ALA A 1 92 ? 10.191 6.963 -33.355 1.00 87.88 92 ALA A O 1
ATOM 766 N N . MET A 1 93 ? 11.493 5.205 -32.833 1.00 86.62 93 MET A N 1
ATOM 767 C CA . MET A 1 93 ? 12.704 6.015 -32.700 1.00 86.62 93 MET A CA 1
ATOM 768 C C . MET A 1 93 ? 13.081 6.682 -34.023 1.00 86.62 93 MET A C 1
ATOM 770 O O . MET A 1 93 ? 13.326 6.040 -35.040 1.00 86.62 93 MET A O 1
ATOM 774 N N . LYS A 1 94 ? 13.195 8.008 -33.970 1.00 88.62 94 LYS A N 1
ATOM 775 C CA . LYS A 1 94 ? 13.738 8.848 -35.037 1.00 88.62 94 LYS A CA 1
ATOM 776 C C . LYS A 1 94 ? 14.803 9.764 -34.452 1.00 88.62 94 LYS A C 1
ATOM 778 O O . LYS A 1 94 ? 14.743 10.100 -33.262 1.00 88.62 94 LYS A O 1
ATOM 783 N N . GLN A 1 95 ? 15.770 10.142 -35.280 1.00 88.69 95 GLN A N 1
ATOM 784 C CA . GLN A 1 95 ? 16.758 11.148 -34.915 1.00 88.69 95 GLN A CA 1
ATOM 785 C C . GLN A 1 95 ? 16.055 12.498 -34.748 1.00 88.69 95 GLN A C 1
ATOM 787 O O . GLN A 1 95 ? 15.274 12.911 -35.609 1.00 88.69 95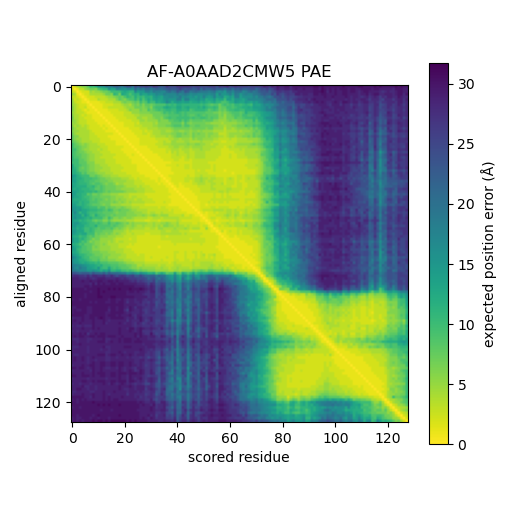 GLN A O 1
ATOM 792 N N . GLY A 1 96 ? 16.295 13.162 -33.618 1.00 86.31 96 GLY A N 1
ATOM 793 C CA . GLY A 1 96 ? 15.779 14.505 -33.368 1.00 86.31 96 GLY A CA 1
ATOM 794 C C . GLY A 1 96 ? 16.423 15.542 -34.291 1.00 86.31 96 GLY A C 1
ATOM 795 O O . GLY A 1 96 ? 17.575 15.402 -34.692 1.00 86.31 96 GLY A O 1
ATOM 796 N N . THR A 1 97 ? 15.710 16.626 -34.594 1.00 84.75 97 THR A N 1
ATOM 797 C CA . THR A 1 97 ? 16.194 17.704 -35.482 1.00 84.75 97 THR A CA 1
ATOM 798 C C . THR A 1 97 ? 17.452 18.412 -34.971 1.00 84.75 97 THR A C 1
ATOM 800 O O . THR A 1 97 ? 18.202 18.972 -35.764 1.00 84.75 97 THR A O 1
ATOM 803 N N . THR A 1 98 ? 17.699 18.376 -33.661 1.00 87.44 98 THR A N 1
ATOM 804 C CA . THR A 1 98 ? 18.883 18.942 -32.993 1.00 87.44 98 THR A CA 1
ATOM 805 C C . THR A 1 98 ? 19.831 17.870 -32.442 1.00 87.44 98 THR A C 1
ATOM 807 O O . THR A 1 98 ? 20.819 18.196 -31.786 1.00 87.44 98 THR A O 1
ATOM 810 N N . GLU A 1 99 ? 19.542 16.586 -32.674 1.00 86.50 99 GLU A N 1
ATOM 811 C CA . GLU A 1 99 ? 20.291 15.462 -32.112 1.00 86.50 99 GLU A CA 1
ATOM 812 C C . GLU A 1 99 ? 21.471 15.093 -33.021 1.00 86.50 99 GLU A C 1
ATOM 814 O O . GLU A 1 99 ? 21.302 14.824 -34.212 1.00 86.50 99 GLU A O 1
ATOM 819 N N . ASN A 1 100 ? 22.679 15.042 -32.453 1.00 88.50 100 ASN A N 1
ATOM 820 C CA . ASN A 1 100 ? 23.852 14.530 -33.162 1.00 88.50 100 ASN A CA 1
ATOM 821 C C . ASN A 1 100 ? 23.709 13.014 -33.397 1.00 88.50 100 ASN A C 1
ATOM 823 O O . ASN A 1 100 ? 23.227 12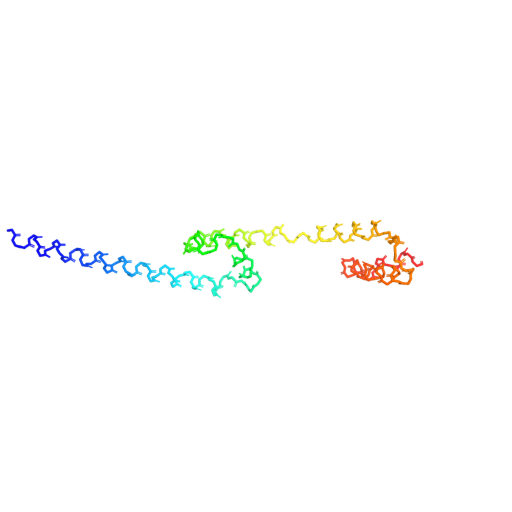.284 -32.53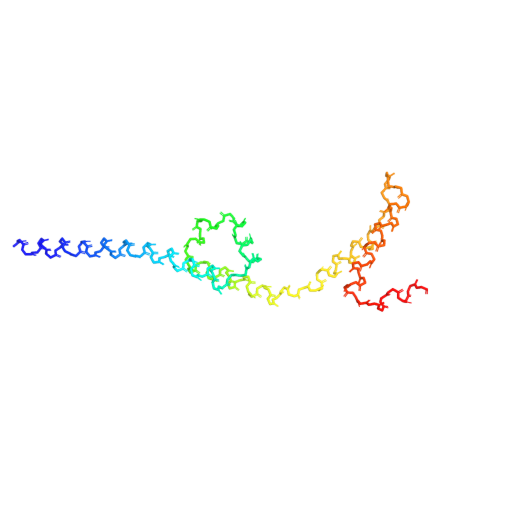0 1.00 88.50 100 ASN A O 1
ATOM 827 N N . LEU A 1 101 ? 24.188 12.532 -34.544 1.00 86.56 101 LEU A N 1
ATOM 828 C CA . LEU A 1 101 ? 24.125 11.133 -34.965 1.00 86.56 101 LEU A CA 1
ATOM 829 C C . LEU A 1 101 ? 24.708 10.164 -33.923 1.00 86.56 101 LEU A C 1
ATOM 831 O O . LEU A 1 101 ? 24.141 9.096 -33.697 1.00 86.56 101 LEU A O 1
ATOM 835 N N . MET A 1 102 ? 25.807 10.535 -33.258 1.00 87.12 102 MET A N 1
ATOM 836 C CA . MET A 1 102 ? 26.401 9.689 -32.213 1.00 87.12 102 MET A CA 1
ATOM 837 C C . MET A 1 102 ? 25.477 9.534 -31.001 1.00 87.12 102 MET A C 1
ATOM 839 O O . MET A 1 102 ? 25.287 8.420 -30.519 1.00 87.12 102 MET A O 1
ATOM 843 N N . HIS A 1 103 ? 24.819 10.610 -30.571 1.00 84.44 103 HIS A N 1
ATOM 844 C CA . HIS A 1 103 ? 23.859 10.556 -29.466 1.00 84.44 103 HIS A CA 1
ATOM 845 C C . HIS A 1 103 ? 22.591 9.781 -29.833 1.00 84.44 103 HIS A C 1
ATOM 847 O O . HIS A 1 103 ? 22.072 9.025 -29.009 1.00 84.44 103 HIS A O 1
ATOM 853 N N . PHE A 1 104 ? 22.141 9.889 -31.087 1.00 88.50 104 PHE A N 1
ATOM 854 C CA . PHE A 1 104 ? 21.051 9.059 -31.591 1.00 88.50 104 PHE A CA 1
ATOM 855 C C . PHE A 1 104 ? 21.414 7.570 -31.548 1.00 88.50 104 PHE A C 1
ATOM 857 O O . PHE A 1 104 ? 20.636 6.760 -31.044 1.00 88.50 104 PHE A O 1
ATOM 864 N N . LYS A 1 105 ? 22.621 7.211 -32.005 1.00 86.94 105 LYS A N 1
ATOM 865 C CA . LYS A 1 105 ? 23.124 5.832 -31.976 1.00 86.94 105 LYS A CA 1
ATOM 866 C C . LYS A 1 105 ? 23.200 5.280 -30.549 1.00 86.94 105 LYS A C 1
ATOM 868 O O . LYS A 1 105 ? 22.746 4.167 -30.307 1.00 86.94 105 LYS A O 1
ATOM 873 N N . GLU A 1 106 ? 23.709 6.054 -29.595 1.00 86.44 106 GLU A N 1
ATOM 874 C CA . GLU A 1 106 ? 23.764 5.663 -28.177 1.00 86.44 106 GLU A CA 1
ATOM 875 C C . GLU A 1 106 ? 22.372 5.467 -27.563 1.00 86.44 106 GLU A C 1
ATOM 877 O O . GLU A 1 106 ? 22.160 4.576 -26.741 1.00 86.44 106 GLU A O 1
ATOM 882 N N . ARG A 1 107 ? 21.398 6.306 -27.929 1.00 88.56 107 ARG A N 1
ATOM 883 C CA . ARG A 1 107 ? 20.007 6.157 -27.480 1.00 88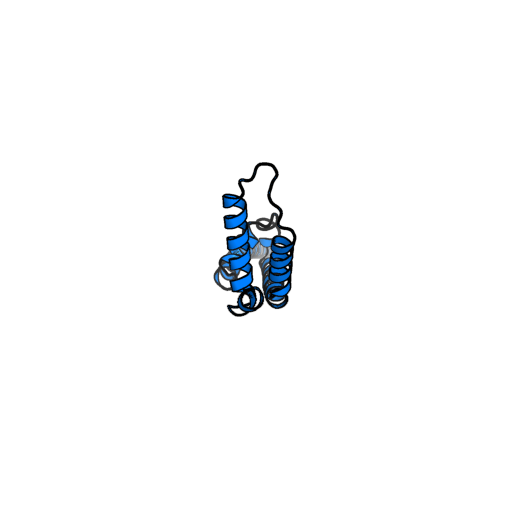.56 107 ARG A CA 1
ATOM 884 C C . ARG A 1 107 ? 19.350 4.925 -28.097 1.00 88.56 107 ARG A C 1
ATOM 886 O O . ARG A 1 107 ? 18.624 4.220 -27.403 1.00 88.56 107 ARG A O 1
ATOM 893 N N . PHE A 1 108 ? 19.633 4.658 -29.369 1.00 86.94 108 PHE A N 1
ATOM 894 C CA . PHE A 1 108 ? 19.126 3.493 -30.082 1.00 86.94 108 PHE A CA 1
ATOM 895 C C . PHE A 1 108 ? 19.651 2.196 -29.466 1.00 86.94 108 PHE A C 1
ATOM 897 O O . PHE A 1 108 ? 18.860 1.311 -29.163 1.00 86.94 108 PHE A O 1
ATOM 904 N N . LEU A 1 109 ? 20.957 2.118 -29.197 1.00 85.81 109 LEU A N 1
ATOM 905 C CA . LEU A 1 109 ? 21.577 0.953 -28.561 1.00 85.81 109 LEU A CA 1
ATOM 906 C C . LEU A 1 109 ? 21.056 0.715 -27.139 1.00 85.81 109 LEU A C 1
ATOM 908 O O . LEU A 1 109 ? 20.755 -0.418 -26.792 1.00 85.81 109 LEU A O 1
ATOM 912 N N . ARG A 1 110 ? 20.835 1.767 -26.344 1.00 83.25 110 ARG A N 1
ATOM 913 C CA . ARG A 1 110 ? 20.207 1.612 -25.020 1.00 83.25 110 ARG A CA 1
ATOM 914 C C . ARG A 1 110 ? 18.783 1.067 -25.103 1.00 83.25 110 ARG A C 1
ATOM 916 O O . ARG A 1 110 ? 18.395 0.225 -24.305 1.00 83.25 110 ARG A O 1
ATOM 923 N N . GLN A 1 111 ? 17.990 1.536 -26.066 1.00 83.38 111 GLN A N 1
ATOM 924 C CA . GLN A 1 111 ? 16.638 1.009 -26.265 1.00 83.38 111 GLN A CA 1
ATOM 925 C C . GLN A 1 111 ? 16.665 -0.435 -26.793 1.00 83.38 111 GLN A C 1
ATOM 927 O O . GLN A 1 111 ? 15.773 -1.222 -26.480 1.00 83.38 111 GLN A O 1
ATOM 932 N N . ALA A 1 112 ? 17.698 -0.777 -27.564 1.00 83.69 112 ALA A N 1
ATOM 933 C CA . ALA A 1 112 ? 17.974 -2.121 -28.038 1.00 83.69 112 ALA A CA 1
ATOM 934 C C . ALA A 1 112 ? 18.289 -3.070 -26.863 1.00 83.69 112 ALA A C 1
ATOM 936 O O . ALA A 1 112 ? 17.656 -4.111 -26.747 1.00 83.69 112 ALA A O 1
ATOM 937 N N . GLU A 1 113 ? 19.169 -2.674 -25.940 1.00 81.38 113 GLU A N 1
ATOM 938 C CA . GLU A 1 113 ? 19.493 -3.429 -24.717 1.00 81.38 113 GLU A CA 1
ATOM 939 C C . GLU A 1 113 ? 18.248 -3.694 -23.856 1.00 81.38 113 GLU A C 1
ATOM 941 O O . GLU A 1 113 ? 18.024 -4.822 -23.430 1.00 81.38 113 GLU A O 1
ATOM 946 N N . VAL A 1 114 ? 17.365 -2.700 -23.700 1.00 80.56 114 VAL A N 1
ATOM 947 C CA . VAL A 1 114 ? 16.085 -2.879 -22.986 1.00 80.56 114 VAL A CA 1
ATOM 948 C C . VAL A 1 114 ? 15.215 -3.958 -23.638 1.00 80.56 114 VAL A C 1
ATOM 950 O O . VAL A 1 114 ? 14.579 -4.742 -22.941 1.00 80.56 114 VAL A O 1
ATOM 953 N N . LEU A 1 115 ? 15.180 -4.031 -24.973 1.00 79.81 115 LEU A N 1
ATOM 954 C CA . LEU A 1 115 ? 14.482 -5.114 -25.667 1.00 79.81 115 LEU A CA 1
ATOM 955 C C . LEU A 1 115 ? 15.220 -6.450 -25.539 1.00 79.81 115 LEU A C 1
ATOM 957 O O . LEU A 1 115 ? 14.567 -7.481 -25.418 1.00 79.81 115 LEU A O 1
ATOM 961 N N . GLN A 1 116 ? 16.553 -6.457 -25.521 1.00 80.31 116 GLN A N 1
ATOM 962 C CA . GLN A 1 116 ? 17.335 -7.674 -25.292 1.00 80.31 116 GLN A CA 1
ATOM 963 C C . GLN A 1 116 ? 17.023 -8.296 -23.930 1.00 80.31 116 GLN A C 1
ATOM 965 O O . GLN A 1 116 ? 16.862 -9.511 -23.838 1.00 80.31 116 GLN A O 1
ATOM 970 N N . ASP A 1 117 ? 16.899 -7.468 -22.898 1.00 77.19 117 ASP A N 1
ATOM 971 C CA . ASP A 1 117 ? 16.559 -7.911 -21.548 1.00 77.19 117 ASP A CA 1
ATOM 972 C C . ASP A 1 117 ? 15.129 -8.476 -21.476 1.00 77.19 117 ASP A C 1
ATOM 974 O O . ASP A 1 117 ? 14.875 -9.412 -20.720 1.00 77.19 117 ASP A O 1
ATOM 978 N N . LEU A 1 118 ? 14.209 -7.960 -22.303 1.00 73.56 118 LEU A N 1
ATOM 979 C CA . LEU A 1 118 ? 12.811 -8.405 -22.369 1.00 73.56 118 LEU A CA 1
ATOM 980 C C . LEU A 1 118 ? 12.597 -9.662 -23.236 1.00 73.56 118 LEU A C 1
ATOM 982 O O . LEU A 1 118 ? 11.785 -10.513 -22.886 1.00 73.56 118 LEU A O 1
ATOM 986 N N . TYR A 1 119 ? 13.293 -9.789 -24.370 1.00 72.31 119 TYR A N 1
ATOM 987 C CA . TYR A 1 119 ? 13.166 -10.923 -25.300 1.00 72.31 119 TYR A CA 1
ATOM 988 C C . TYR A 1 119 ? 14.167 -12.062 -25.025 1.00 72.31 119 TYR A C 1
ATOM 990 O O . TYR A 1 119 ? 14.001 -13.172 -25.537 1.00 72.31 119 TYR A O 1
ATOM 998 N N . GLY A 1 120 ? 15.224 -11.794 -24.257 1.00 66.56 120 GLY A N 1
ATOM 999 C CA . GLY A 1 120 ? 16.378 -12.673 -24.099 1.00 66.56 120 GLY A CA 1
ATOM 1000 C C . GLY A 1 120 ? 17.425 -12.524 -25.216 1.00 66.56 120 GLY A C 1
ATOM 1001 O O . GLY A 1 120 ? 17.194 -11.945 -26.280 1.00 66.56 120 GLY A O 1
ATOM 1002 N N . VAL A 1 121 ? 18.612 -13.097 -24.979 1.00 61.03 121 VAL A N 1
ATOM 1003 C CA . VAL A 1 121 ? 19.846 -12.925 -25.784 1.00 61.03 121 VAL A CA 1
ATOM 1004 C C . VAL A 1 121 ? 19.689 -13.290 -27.276 1.00 61.03 121 VAL A C 1
ATOM 1006 O O . VAL A 1 121 ? 20.467 -12.835 -28.112 1.00 61.03 121 VAL A O 1
ATOM 1009 N N . ALA A 1 122 ? 18.672 -14.077 -27.638 1.00 58.25 122 ALA A N 1
ATOM 1010 C CA . ALA A 1 122 ? 18.464 -14.585 -28.995 1.00 58.25 122 ALA A CA 1
ATOM 1011 C C . ALA A 1 122 ? 17.841 -13.575 -29.982 1.00 58.25 122 ALA A C 1
ATOM 1013 O O . ALA A 1 122 ? 17.880 -13.809 -31.188 1.00 58.25 122 ALA A O 1
ATOM 1014 N N . TRP A 1 123 ? 17.265 -12.459 -29.519 1.00 57.84 123 TRP A N 1
ATOM 1015 C CA . TRP A 1 123 ? 16.513 -11.557 -30.404 1.00 57.84 123 TRP A CA 1
ATOM 1016 C C . TRP A 1 123 ? 17.398 -10.816 -31.420 1.00 57.84 123 TRP A C 1
ATOM 1018 O O . TRP A 1 123 ? 17.058 -10.749 -32.600 1.00 57.84 123 TRP A O 1
ATOM 1028 N N . PHE A 1 124 ? 18.573 -10.338 -31.000 1.00 57.78 124 PHE A N 1
ATOM 1029 C CA . PHE A 1 124 ? 19.492 -9.589 -31.871 1.00 57.78 124 PHE A CA 1
ATOM 1030 C C . PHE A 1 124 ? 20.331 -10.450 -32.812 1.00 57.78 124 PHE A C 1
ATOM 1032 O O . PHE A 1 124 ? 20.851 -9.934 -33.798 1.00 57.78 124 PHE A O 1
ATOM 1039 N N . GLN A 1 125 ? 20.443 -11.754 -32.553 1.00 61.00 125 GLN A N 1
ATOM 1040 C CA . GLN A 1 125 ? 21.206 -12.661 -33.416 1.00 61.00 125 GLN A CA 1
ATOM 1041 C C . GLN A 1 125 ? 20.578 -12.816 -34.809 1.00 61.00 125 GLN A C 1
ATOM 1043 O O . GLN A 1 125 ? 21.276 -13.168 -35.750 1.00 61.00 125 GLN A O 1
ATOM 1048 N N . ASN A 1 126 ? 19.285 -12.504 -34.953 1.00 56.50 126 ASN A N 1
ATOM 1049 C CA . ASN A 1 126 ? 18.566 -12.568 -36.228 1.00 56.50 126 ASN A CA 1
ATOM 1050 C C . ASN A 1 126 ? 18.686 -11.290 -37.081 1.00 56.50 126 ASN A C 1
ATOM 1052 O O . ASN A 1 126 ? 18.176 -11.264 -38.199 1.00 56.50 126 ASN A O 1
ATOM 1056 N N . PHE A 1 127 ? 19.305 -10.228 -36.554 1.00 53.81 127 PHE A N 1
ATOM 1057 C CA . PHE A 1 127 ? 19.487 -8.944 -37.246 1.00 53.81 127 PHE A CA 1
ATOM 1058 C C . PHE A 1 127 ? 20.952 -8.657 -37.620 1.00 53.81 127 PHE A C 1
ATOM 1060 O O . PHE A 1 127 ? 21.229 -7.584 -38.160 1.00 53.81 127 PHE A O 1
ATOM 1067 N N . ALA A 1 128 ? 21.869 -9.579 -37.303 1.00 44.88 128 ALA A N 1
ATOM 1068 C CA . ALA A 1 128 ? 23.289 -9.516 -37.648 1.00 44.88 128 ALA A CA 1
ATOM 1069 C C . ALA A 1 128 ? 23.572 -10.130 -39.026 1.00 44.88 128 ALA A C 1
ATOM 1071 O O . ALA A 1 128 ? 22.909 -11.134 -39.373 1.00 44.88 128 ALA A O 1
#

Foldseek 3Di:
DVVVVVVVVVVVVVVVVVVVVVLVVLQVLLVVCCVPQADPVRVVVLVPDPCNVPQVSGNVSVVVVSVVVVVVVVVPPCLVVLLVVLVCCLVPQDADPPHDPVNSVVVNVVSVVVNCVSVDVPPCVVVD

Nearest PDB structures (foldseek):
  6vjf-assembly2_C  TM=4.284E-01  e=2.629E+00  Thermochaetoides thermophila DSM 1495
  9g6k-assembly1_Lg  TM=3.033E-01  e=7.207E+00  Toxoplasma gondii
  3sog-assembly1_A-2  TM=2.422E-01  e=6.032E+00  Homo sapiens

Mean predicted aligned error: 15.25 Å

Sequence (128 aa):
MAQNKILYSAKLDKNMQRSAYFKTNKQTVKSNIMLKFVTKAMDIKLRGEADFTTTLEDPIKLLKRIERFMKKSADAEYDFLDFWEANQKFFAMKQGTTENLMHFKERFLRQAEVLQDLYGVAWFQNFA

pLDDT: mean 81.0, std 12.65, range [42.31, 94.56]

Secondary structure (DSSP, 8-state):
-HHHHHHHHHHHHHHHHHHHHHHHHHHHHHHHHHHHS--HHHHHHHHTSTTTTTGGGSHHHHHHHHHHHHHHHHTT--HHHHHHHHHHHHHT----TT--HHHHHHHHHHHHHHHHHHH-TTSGGG--

Solvent-accessible surface area (backbone atoms only — not comparable to full-atom values): 7387 Å² total; per-residue (Å²): 116,68,68,61,52,54,55,49,50,55,50,51,53,53,49,53,51,51,54,52,49,50,56,52,50,44,52,54,50,33,54,52,45,55,69,75,76,43,52,75,71,52,46,56,54,48,68,68,39,92,48,38,85,59,63,43,54,40,48,68,54,35,50,59,49,51,50,50,51,56,52,46,54,70,73,54,74,43,63,63,55,60,47,49,51,51,49,53,54,56,77,64,64,69,78,52,99,88,52,53,71,68,59,44,51,55,53,49,52,53,50,47,50,57,48,36,72,71,69,35,84,69,63,63,68,78,76,110

Radius of gyration: 28.19 Å; Cα contacts (8 Å, |Δi|>4): 45; chains: 1; bounding box: 62×34×80 Å

Organism: NCBI:txid2856